Protein AF-A0A4R0ZU52-F1 (afdb_monomer_lite)

pLDDT: mean 86.02, std 8.61, range [58.91, 96.31]

Foldseek 3Di:
DVVVVVVVVVVVVVVVPDPPVPDDDDDDPDDKDWPDKDWDDDDDDPPDWTKIKTAIDDPDQPPDWDKDWDADPPPRDTDIWTWDDPSHRMTITD

Structure (mmCIF, N/CA/C/O backbone):
data_AF-A0A4R0ZU52-F1
#
_entry.id   AF-A0A4R0ZU52-F1
#
loop_
_atom_site.group_PDB
_atom_site.id
_atom_site.type_symbol
_atom_site.label_atom_id
_atom_site.label_alt_id
_atom_site.label_comp_id
_atom_site.label_asym_id
_atom_site.label_entity_id
_atom_site.label_seq_id
_atom_site.pdbx_PDB_ins_code
_atom_site.Cartn_x
_atom_site.Cartn_y
_atom_site.Cartn_z
_atom_site.occupancy
_atom_site.B_iso_or_equiv
_atom_site.auth_seq_id
_atom_site.auth_comp_id
_atom_site.auth_asym_id
_atom_site.auth_atom_id
_atom_site.pdbx_PDB_model_num
ATOM 1 N N . MET A 1 1 ? 51.059 -16.410 -35.956 1.00 58.91 1 MET A N 1
ATOM 2 C CA . MET A 1 1 ? 49.583 -16.549 -35.887 1.00 58.91 1 MET A CA 1
ATOM 3 C C . MET A 1 1 ? 49.050 -16.848 -34.479 1.00 58.91 1 MET A C 1
ATOM 5 O O . MET A 1 1 ? 48.082 -16.217 -34.092 1.00 58.91 1 MET A O 1
ATOM 9 N N . LYS A 1 2 ? 49.684 -17.711 -33.662 1.00 67.50 2 LYS A N 1
ATOM 10 C CA . LYS A 1 2 ? 49.185 -18.085 -32.313 1.00 67.50 2 LYS A CA 1
ATOM 11 C C . LYS A 1 2 ? 48.985 -16.935 -31.303 1.00 67.50 2 LYS A C 1
ATOM 13 O O . LYS A 1 2 ? 47.995 -16.942 -30.583 1.00 67.50 2 LYS A O 1
ATOM 18 N N . LYS A 1 3 ? 49.893 -15.949 -31.243 1.00 75.50 3 LYS A N 1
ATOM 19 C CA . LYS A 1 3 ? 49.841 -14.872 -30.227 1.00 75.50 3 LYS A CA 1
ATOM 20 C C . LYS A 1 3 ? 48.639 -13.930 -30.395 1.00 75.50 3 LYS A C 1
ATOM 22 O O . LYS A 1 3 ? 48.046 -13.525 -29.408 1.00 75.50 3 LYS A O 1
ATOM 27 N N . TRP A 1 4 ? 48.252 -13.648 -31.638 1.00 85.75 4 TRP A N 1
ATOM 28 C CA . TRP A 1 4 ? 47.111 -12.784 -31.958 1.00 85.75 4 TRP A CA 1
ATOM 29 C C . TRP A 1 4 ? 45.774 -13.461 -31.656 1.00 85.75 4 TRP A C 1
ATOM 31 O O . TRP A 1 4 ? 44.877 -12.830 -31.113 1.00 85.75 4 TRP A O 1
ATOM 41 N N . VAL A 1 5 ? 45.674 -14.768 -31.918 1.00 85.38 5 VAL A N 1
ATOM 42 C CA . VAL A 1 5 ? 44.496 -15.562 -31.543 1.00 85.38 5 VAL A CA 1
ATOM 43 C C . VAL A 1 5 ? 44.354 -15.626 -30.022 1.00 85.38 5 VAL A C 1
ATOM 45 O O . VAL A 1 5 ? 43.266 -15.417 -29.503 1.00 85.38 5 VAL A O 1
ATOM 48 N N . SER A 1 6 ? 45.458 -15.831 -29.295 1.00 83.94 6 SER A N 1
ATOM 49 C CA . SER A 1 6 ? 45.442 -15.817 -27.828 1.00 83.94 6 SER A CA 1
ATOM 50 C C . SER A 1 6 ? 45.003 -14.464 -27.262 1.00 83.94 6 SER A C 1
ATOM 52 O O . SER A 1 6 ? 44.241 -14.434 -26.304 1.00 83.94 6 SER A O 1
ATOM 54 N N . LEU A 1 7 ? 45.456 -13.355 -27.856 1.00 90.12 7 LEU A N 1
ATOM 55 C CA . LEU A 1 7 ? 45.047 -12.008 -27.454 1.00 90.12 7 LEU A CA 1
ATOM 56 C C . LEU A 1 7 ? 43.541 -11.796 -27.673 1.00 90.12 7 LEU A C 1
ATOM 58 O O . LEU A 1 7 ? 42.857 -11.279 -26.797 1.00 90.12 7 LEU A O 1
ATOM 62 N N . LEU A 1 8 ? 43.024 -12.244 -28.818 1.00 91.00 8 LEU A N 1
ATOM 63 C CA . LEU A 1 8 ? 41.612 -12.115 -29.175 1.00 91.00 8 LEU A CA 1
ATOM 64 C C . LEU A 1 8 ? 40.714 -12.933 -28.235 1.00 91.00 8 LEU A C 1
ATOM 66 O O . LEU A 1 8 ? 39.682 -12.439 -27.789 1.00 91.00 8 LEU A O 1
ATOM 70 N N . VAL A 1 9 ? 41.136 -14.149 -27.875 1.00 91.44 9 VAL A N 1
ATOM 71 C CA . VAL A 1 9 ? 40.420 -15.004 -26.912 1.00 91.44 9 VAL A CA 1
ATOM 72 C C . VAL A 1 9 ? 40.393 -14.376 -25.517 1.00 91.44 9 VAL A C 1
ATOM 74 O O . VAL A 1 9 ? 39.343 -14.361 -24.880 1.00 91.44 9 VAL A O 1
ATOM 77 N N . VAL A 1 10 ? 41.513 -13.811 -25.054 1.00 91.94 10 VAL A N 1
ATOM 78 C CA . VAL A 1 10 ? 41.565 -13.095 -23.767 1.00 91.94 10 VAL A CA 1
ATOM 79 C C . VAL A 1 10 ? 40.649 -11.872 -23.790 1.00 91.94 10 VAL A C 1
ATOM 81 O O . VAL A 1 10 ? 39.912 -11.648 -22.836 1.00 91.94 10 VAL A O 1
ATOM 84 N N . MET A 1 11 ? 40.637 -11.116 -24.890 1.00 91.94 11 MET A N 1
ATOM 85 C CA . MET A 1 11 ? 39.776 -9.943 -25.027 1.00 91.94 11 MET A CA 1
ATOM 86 C C . MET A 1 11 ? 38.289 -10.325 -24.965 1.00 91.94 11 MET A C 1
ATOM 88 O O . MET A 1 11 ? 37.534 -9.703 -24.227 1.00 91.94 11 MET A O 1
ATOM 92 N N . LEU A 1 12 ? 37.877 -11.384 -25.671 1.00 90.56 12 LEU A N 1
ATOM 93 C CA . LEU A 1 12 ? 36.502 -11.900 -25.636 1.00 90.56 12 LEU A CA 1
ATOM 94 C C . LEU A 1 12 ? 36.082 -12.375 -24.241 1.00 90.56 12 LEU A C 1
ATOM 96 O O . LEU A 1 12 ? 34.976 -12.064 -23.808 1.00 90.56 12 LEU A O 1
ATOM 100 N N . LEU A 1 13 ? 36.964 -13.081 -23.527 1.00 89.75 13 LEU A N 1
ATOM 101 C CA . LEU A 1 13 ? 36.703 -13.516 -22.152 1.00 89.75 13 LEU A CA 1
ATOM 102 C C . LEU A 1 13 ? 36.506 -12.322 -21.211 1.00 89.75 13 LEU A C 1
ATOM 104 O O . LEU A 1 13 ? 35.547 -12.303 -20.442 1.00 89.75 13 LEU A O 1
ATOM 108 N N . VAL A 1 14 ? 37.354 -11.297 -21.324 1.00 86.81 14 VAL A N 1
ATOM 109 C CA . VAL A 1 14 ? 37.223 -10.057 -20.545 1.00 86.81 14 VAL A CA 1
ATOM 110 C C . VAL A 1 14 ? 35.915 -9.336 -20.888 1.00 86.81 14 VAL A C 1
ATOM 112 O O . VAL A 1 14 ? 35.168 -8.986 -19.979 1.00 86.81 14 VAL A O 1
ATOM 115 N N . PHE A 1 15 ? 35.563 -9.200 -22.170 1.00 80.69 15 PHE A N 1
ATOM 116 C CA . PHE A 1 15 ? 34.288 -8.595 -22.572 1.00 80.69 15 PHE A CA 1
ATOM 117 C C . PHE A 1 15 ? 33.065 -9.376 -22.070 1.00 80.69 15 PHE A C 1
ATOM 119 O O . PHE A 1 15 ? 32.095 -8.764 -21.633 1.00 80.69 15 PHE A O 1
ATOM 126 N N . SER A 1 16 ? 33.125 -10.711 -22.056 1.00 78.25 16 SER A N 1
ATOM 127 C CA . SER A 1 16 ? 32.046 -11.560 -21.529 1.00 78.25 16 SER A CA 1
ATOM 128 C C . SER A 1 16 ? 31.902 -11.523 -20.003 1.00 78.25 16 SER A C 1
ATOM 130 O O . SER A 1 16 ? 30.877 -11.951 -19.481 1.00 78.25 16 SER A O 1
ATOM 132 N N . SER A 1 17 ? 32.918 -11.023 -19.290 1.00 77.12 17 SER A N 1
ATOM 133 C CA . SER A 1 17 ? 32.907 -10.906 -17.827 1.00 77.12 17 SER A CA 1
ATOM 134 C C . SER A 1 17 ? 32.283 -9.606 -17.313 1.00 77.12 17 SER A C 1
ATOM 136 O O . SER A 1 17 ? 32.046 -9.486 -16.112 1.00 77.12 17 SER A O 1
ATOM 138 N N . PHE A 1 18 ? 31.990 -8.640 -18.193 1.00 75.25 18 PHE A N 1
ATOM 139 C CA . PHE A 1 18 ? 31.259 -7.439 -17.800 1.00 75.25 18 PHE A CA 1
ATOM 140 C C . PHE A 1 18 ? 29.767 -7.744 -17.672 1.00 75.25 18 PHE A C 1
ATOM 142 O O . PHE A 1 18 ? 29.115 -8.158 -18.633 1.00 75.25 18 PHE A O 1
ATOM 149 N N . ASP A 1 19 ? 29.212 -7.479 -16.491 1.00 69.06 19 ASP A N 1
ATOM 150 C CA . ASP A 1 19 ? 27.768 -7.465 -16.297 1.00 69.06 19 ASP A CA 1
ATOM 151 C C . ASP A 1 19 ? 27.197 -6.163 -16.881 1.00 69.06 19 ASP A C 1
ATOM 153 O O . ASP A 1 19 ? 27.137 -5.114 -16.243 1.00 69.06 19 ASP A O 1
ATOM 157 N N . TRP A 1 20 ? 26.843 -6.219 -18.163 1.00 64.69 20 TRP A N 1
ATOM 158 C CA . TRP A 1 20 ? 26.313 -5.112 -18.964 1.00 64.69 20 TRP A CA 1
ATOM 159 C C . TRP A 1 20 ? 24.914 -4.643 -18.532 1.00 64.69 20 TRP A C 1
ATOM 161 O O . TRP A 1 20 ? 24.381 -3.697 -19.108 1.00 64.69 20 TRP A O 1
ATOM 171 N N . ARG A 1 21 ? 24.317 -5.273 -17.513 1.00 63.75 21 ARG A N 1
ATOM 172 C CA . ARG A 1 21 ? 22.940 -5.015 -17.065 1.00 63.75 21 ARG A CA 1
ATOM 173 C C . ARG A 1 21 ? 22.729 -3.648 -16.404 1.00 63.75 21 ARG A C 1
ATOM 175 O O . ARG A 1 21 ? 21.584 -3.275 -16.193 1.00 63.75 21 ARG A O 1
ATOM 182 N N . VAL A 1 22 ? 23.791 -2.898 -16.090 1.00 63.78 22 VAL A N 1
ATOM 183 C CA . VAL A 1 22 ? 23.706 -1.632 -15.325 1.00 63.78 22 VAL A CA 1
ATOM 184 C C . VAL A 1 22 ? 24.271 -0.428 -16.098 1.00 63.78 22 VAL A C 1
ATOM 186 O O . VAL A 1 22 ? 24.776 0.526 -15.514 1.00 63.78 22 VAL A O 1
ATOM 189 N N . LEU A 1 23 ? 24.220 -0.446 -17.431 1.00 61.84 23 LEU A N 1
ATOM 190 C CA . LEU A 1 23 ? 24.506 0.740 -18.247 1.00 61.84 23 LEU A CA 1
ATOM 191 C C . LEU A 1 23 ? 23.184 1.287 -18.799 1.00 61.84 23 LEU A C 1
ATOM 193 O O . LEU A 1 23 ? 22.667 0.764 -19.780 1.00 61.84 23 LEU A O 1
ATOM 197 N N . GLY A 1 24 ? 22.634 2.323 -18.154 1.00 66.00 24 GLY A N 1
ATOM 198 C CA . GLY A 1 24 ? 21.426 3.029 -18.614 1.00 66.00 24 GLY A CA 1
ATOM 199 C C . GLY A 1 24 ? 20.165 2.848 -17.762 1.00 66.00 24 GLY A C 1
ATOM 200 O O . GLY A 1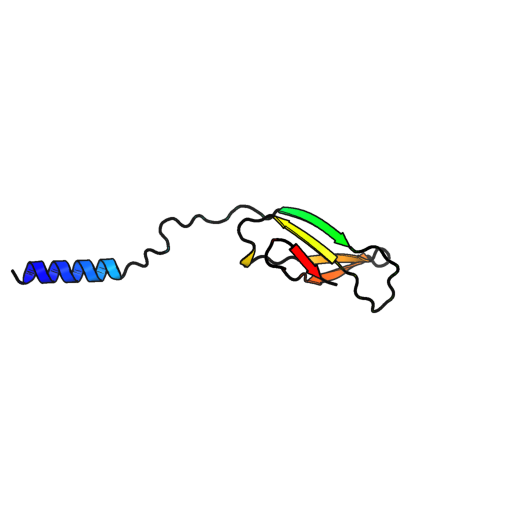 24 ? 19.107 3.307 -18.173 1.00 66.00 24 GLY A O 1
ATOM 201 N N . ALA A 1 25 ? 20.255 2.204 -16.595 1.00 70.88 25 ALA A N 1
ATOM 202 C CA . ALA A 1 25 ? 19.165 2.233 -15.625 1.00 70.88 25 ALA A CA 1
ATOM 203 C C . ALA A 1 25 ? 19.113 3.616 -14.958 1.00 70.88 25 ALA A C 1
ATOM 205 O O . ALA A 1 25 ? 20.102 4.057 -14.366 1.00 70.88 25 ALA A O 1
ATOM 206 N N . GLU A 1 26 ? 17.980 4.300 -15.077 1.00 73.81 26 GLU A N 1
ATOM 207 C CA . GLU A 1 26 ? 17.711 5.537 -14.349 1.00 73.81 26 GLU A CA 1
ATOM 208 C C . GLU A 1 26 ? 17.140 5.203 -12.968 1.00 73.81 26 GLU A C 1
ATOM 210 O O . GLU A 1 26 ? 16.426 4.215 -12.795 1.00 73.81 26 GLU A O 1
ATOM 215 N N . TYR A 1 27 ? 17.509 5.996 -11.962 1.00 76.38 27 TYR A N 1
ATOM 216 C CA . TYR A 1 27 ? 16.925 5.862 -10.633 1.00 76.38 27 TYR A CA 1
ATOM 217 C C . TYR A 1 27 ? 15.512 6.432 -10.652 1.00 76.38 27 TYR A C 1
ATOM 219 O O . TYR A 1 27 ? 15.326 7.578 -11.062 1.00 76.38 27 TYR A O 1
ATOM 227 N N . ASP A 1 28 ? 14.549 5.664 -10.148 1.00 83.94 28 ASP A N 1
ATOM 228 C CA . ASP A 1 28 ? 13.219 6.191 -9.872 1.00 83.94 28 ASP A CA 1
ATOM 229 C C . ASP A 1 28 ? 13.291 7.174 -8.693 1.00 83.94 28 ASP A C 1
ATOM 231 O O . ASP A 1 28 ? 13.701 6.827 -7.580 1.00 83.94 28 ASP A O 1
ATOM 235 N N . ILE A 1 29 ? 12.952 8.432 -8.972 1.00 84.56 29 ILE A N 1
ATOM 236 C CA . ILE A 1 29 ? 12.883 9.531 -8.001 1.00 84.56 29 ILE A CA 1
ATOM 237 C C . ILE A 1 29 ? 11.471 10.115 -7.905 1.00 84.56 29 ILE A C 1
ATOM 239 O O . ILE A 1 29 ? 11.262 11.082 -7.163 1.00 84.56 29 ILE A O 1
ATOM 243 N N . THR A 1 30 ? 10.522 9.582 -8.674 1.00 90.12 30 THR A N 1
ATOM 244 C CA . THR A 1 30 ? 9.163 10.106 -8.722 1.00 90.12 30 THR A CA 1
ATOM 245 C C . THR A 1 30 ? 8.399 9.534 -7.535 1.00 90.12 30 THR A C 1
ATOM 247 O O . THR A 1 30 ? 8.325 8.322 -7.376 1.00 90.12 30 THR A O 1
ATOM 250 N N . PRO A 1 31 ? 7.857 10.375 -6.641 1.00 89.62 31 PRO A N 1
ATOM 251 C CA . PRO A 1 31 ? 7.087 9.865 -5.525 1.00 89.62 31 PRO A CA 1
ATOM 252 C C . PRO A 1 31 ? 5.711 9.375 -6.002 1.00 89.62 31 PRO A C 1
ATOM 254 O O . PRO A 1 31 ? 5.100 10.018 -6.864 1.00 89.62 31 PRO A O 1
ATOM 257 N N . PRO A 1 32 ? 5.157 8.341 -5.353 1.00 91.69 32 PRO A N 1
ATOM 258 C CA . PRO A 1 32 ? 3.825 7.855 -5.663 1.00 91.69 32 PRO A CA 1
ATOM 259 C C . PRO A 1 32 ? 2.749 8.873 -5.328 1.00 91.69 32 PRO A C 1
ATOM 261 O O . PRO A 1 32 ? 2.850 9.642 -4.361 1.00 91.69 32 PRO A O 1
ATOM 264 N N . LYS A 1 33 ? 1.655 8.822 -6.083 1.00 94.19 33 LYS A N 1
ATOM 265 C CA . LYS A 1 33 ? 0.537 9.748 -5.935 1.00 94.19 33 LYS A CA 1
ATOM 266 C C . LYS A 1 33 ? -0.722 9.028 -5.473 1.00 94.19 33 LYS A C 1
ATOM 268 O O . LYS A 1 33 ? -1.250 8.153 -6.152 1.00 94.19 33 LYS A O 1
ATOM 273 N N . LEU A 1 34 ? -1.256 9.453 -4.328 1.00 93.44 34 LEU A N 1
ATOM 274 C CA . LEU A 1 34 ? -2.574 9.019 -3.869 1.00 93.44 34 LEU A CA 1
ATOM 275 C C . LEU A 1 34 ? -3.660 9.688 -4.721 1.00 93.44 34 LEU A C 1
ATOM 277 O O . LEU A 1 34 ? -3.807 10.911 -4.691 1.00 93.44 34 LEU A O 1
ATOM 281 N N . ILE A 1 35 ? -4.432 8.888 -5.455 1.00 96.31 35 ILE A N 1
ATOM 282 C CA . ILE A 1 35 ? -5.527 9.371 -6.306 1.00 96.31 35 ILE A CA 1
ATOM 283 C C . ILE A 1 35 ? -6.830 9.419 -5.524 1.00 96.31 35 ILE A C 1
ATOM 285 O O . ILE A 1 35 ? -7.545 10.420 -5.560 1.00 96.31 35 ILE A O 1
ATOM 289 N N . SER A 1 36 ? -7.146 8.340 -4.810 1.00 95.06 36 SER A N 1
ATOM 290 C CA . SER A 1 36 ? -8.363 8.263 -4.008 1.00 95.06 36 SER A CA 1
ATOM 291 C C . SER A 1 36 ? -8.264 7.206 -2.916 1.00 95.06 36 SER A C 1
ATOM 293 O O . SER A 1 36 ? -7.424 6.305 -2.960 1.00 95.06 36 SER A O 1
ATOM 295 N N . TYR A 1 37 ? -9.149 7.327 -1.933 1.00 92.94 37 TYR A N 1
ATOM 296 C CA . TYR A 1 37 ? -9.440 6.282 -0.965 1.00 92.94 37 TYR A CA 1
ATOM 297 C C . TYR A 1 37 ? -10.945 6.259 -0.701 1.00 92.94 37 TYR A C 1
ATOM 299 O O . TYR A 1 37 ? -11.616 7.291 -0.781 1.00 92.94 37 TYR A O 1
ATOM 307 N N . SER A 1 38 ? -11.467 5.083 -0.383 1.00 92.75 38 SER A N 1
ATOM 308 C CA . SER A 1 38 ? -12.852 4.883 0.013 1.00 92.75 38 SER A CA 1
ATOM 309 C C . SER A 1 38 ? -12.907 3.919 1.188 1.00 92.75 38 SER A C 1
ATOM 311 O O . SER A 1 38 ? -12.182 2.926 1.244 1.00 92.75 38 SER A O 1
ATOM 313 N N . ILE A 1 39 ? -13.773 4.238 2.139 1.00 91.56 39 ILE A N 1
ATOM 314 C CA . ILE A 1 39 ? -14.188 3.331 3.199 1.00 91.56 39 ILE A CA 1
ATOM 315 C C . ILE A 1 39 ? -15.667 3.105 2.939 1.00 91.56 39 ILE A C 1
ATOM 317 O O . ILE A 1 39 ? -16.413 4.073 2.798 1.00 91.56 39 ILE A O 1
ATOM 321 N N . LYS A 1 40 ? -16.086 1.847 2.817 1.00 92.19 40 LYS A N 1
ATOM 322 C CA . LYS A 1 40 ? -17.477 1.551 2.488 1.00 92.19 40 LYS A CA 1
ATOM 323 C C . LYS A 1 40 ? -18.391 2.038 3.612 1.00 92.19 40 LYS A C 1
ATOM 325 O O . LYS A 1 40 ? -18.261 1.579 4.745 1.00 92.19 40 LYS A O 1
ATOM 330 N N . ASP A 1 41 ? -19.339 2.910 3.287 1.00 89.56 41 ASP A N 1
ATOM 331 C CA . ASP A 1 41 ? -20.340 3.377 4.245 1.00 89.56 41 ASP A CA 1
ATOM 332 C C . ASP A 1 41 ? -21.254 2.229 4.698 1.00 89.56 41 ASP A C 1
ATOM 334 O O . ASP A 1 41 ? -21.637 1.356 3.911 1.00 89.56 41 ASP A O 1
ATOM 338 N N . GLY A 1 42 ? -21.613 2.235 5.980 1.00 90.88 42 GLY A N 1
ATOM 339 C CA . GLY A 1 42 ? -22.490 1.239 6.582 1.00 90.88 42 GLY A CA 1
ATOM 340 C C . GLY A 1 42 ? -22.499 1.316 8.105 1.00 90.88 42 GLY A C 1
ATOM 341 O O . GLY A 1 42 ? -21.632 1.942 8.716 1.00 90.88 42 GLY A O 1
ATOM 342 N N . ASP A 1 43 ? -23.483 0.655 8.709 1.00 92.25 43 ASP A N 1
ATOM 343 C CA . ASP A 1 43 ? -23.505 0.432 10.150 1.00 92.25 43 ASP A CA 1
ATOM 344 C C . ASP A 1 43 ? -22.624 -0.776 10.472 1.00 92.25 43 ASP A C 1
ATOM 346 O O . ASP A 1 43 ? -22.913 -1.899 10.056 1.00 92.25 43 ASP A O 1
ATOM 350 N N . TYR A 1 44 ? -21.545 -0.531 11.213 1.00 89.06 44 TYR A N 1
ATOM 351 C CA . TYR A 1 44 ? -20.595 -1.556 11.630 1.00 89.06 44 TYR A CA 1
ATOM 352 C C . TYR A 1 44 ? -20.624 -1.735 13.142 1.00 89.06 44 TYR A C 1
ATOM 354 O O . TYR A 1 44 ? -20.704 -0.779 13.918 1.00 89.06 44 TYR A O 1
ATOM 362 N N . THR A 1 45 ? -20.502 -2.983 13.560 1.00 92.00 45 THR A N 1
ATOM 363 C CA . THR A 1 45 ? -20.408 -3.405 14.949 1.00 92.00 45 THR A CA 1
ATOM 364 C C . THR A 1 45 ? -19.010 -3.924 15.269 1.00 92.00 45 THR A C 1
ATOM 366 O O . THR A 1 45 ? -18.163 -4.144 14.401 1.00 92.00 45 THR A O 1
ATOM 369 N N . VAL A 1 46 ? -18.717 -4.070 16.563 1.00 86.81 46 VAL A N 1
ATOM 370 C CA . VAL A 1 46 ? -17.414 -4.568 17.010 1.00 86.81 46 VAL A CA 1
ATOM 371 C C . VAL A 1 46 ? -17.220 -6.001 16.516 1.00 86.81 46 VAL A C 1
ATOM 373 O O . VAL A 1 46 ? -17.948 -6.899 16.926 1.00 86.81 46 VAL A O 1
ATOM 376 N N . GLY A 1 47 ? -16.194 -6.204 15.689 1.00 87.06 47 GLY A N 1
ATOM 377 C CA . GLY A 1 47 ? -15.879 -7.496 15.076 1.00 87.06 47 GLY A CA 1
ATOM 378 C C . GLY A 1 47 ? -16.140 -7.543 13.572 1.00 87.06 47 GLY A C 1
ATOM 379 O O . GLY A 1 47 ? -15.653 -8.466 12.924 1.00 87.06 47 GLY A O 1
ATOM 380 N N . ASP A 1 48 ? -16.828 -6.544 13.016 1.00 89.50 48 ASP A N 1
ATOM 381 C CA . ASP A 1 48 ? -17.052 -6.460 11.576 1.00 89.50 48 ASP A CA 1
ATOM 382 C C . ASP A 1 48 ? -15.781 -6.055 10.821 1.00 89.50 48 ASP A C 1
ATOM 384 O O . ASP A 1 48 ? -14.952 -5.276 11.303 1.00 89.50 48 ASP A O 1
ATOM 388 N N . ASN A 1 49 ? -15.665 -6.576 9.600 1.00 89.81 49 ASN A N 1
ATOM 389 C CA . ASN A 1 49 ? -14.665 -6.158 8.628 1.00 89.81 49 ASN A CA 1
ATOM 390 C C . ASN A 1 49 ? -15.214 -4.970 7.838 1.00 89.81 49 ASN A C 1
ATOM 392 O O . ASN A 1 49 ? -16.263 -5.089 7.201 1.00 89.81 49 ASN A O 1
ATOM 396 N N . VAL A 1 50 ? -14.497 -3.849 7.855 1.00 90.69 50 VAL A N 1
ATOM 397 C CA . VAL A 1 50 ? -14.886 -2.619 7.155 1.00 90.69 50 VAL A CA 1
ATOM 398 C C . VAL A 1 50 ? -14.108 -2.544 5.842 1.00 90.69 50 VAL A C 1
ATOM 400 O O . VAL A 1 50 ? -12.905 -2.307 5.888 1.00 90.69 50 VAL A O 1
ATOM 403 N N . PRO A 1 51 ? -14.739 -2.734 4.669 1.00 92.75 51 PRO A N 1
ATOM 404 C CA . PRO A 1 51 ? -14.018 -2.723 3.402 1.00 92.75 51 PRO A CA 1
ATOM 405 C C . PRO A 1 51 ? -13.393 -1.358 3.110 1.00 92.75 51 PRO A C 1
ATOM 407 O O . PRO A 1 51 ? -14.068 -0.324 3.172 1.00 92.75 51 PRO A O 1
ATOM 410 N N . ILE A 1 52 ? -12.110 -1.380 2.760 1.00 94.00 52 ILE A N 1
ATOM 411 C CA . ILE A 1 52 ? -11.306 -0.213 2.404 1.00 94.00 52 ILE A CA 1
ATOM 412 C C . ILE A 1 52 ? -10.720 -0.428 1.012 1.00 94.00 52 ILE A C 1
ATOM 414 O O . ILE A 1 52 ? -10.154 -1.486 0.726 1.00 94.00 52 ILE A O 1
ATOM 418 N N . GLU A 1 53 ? -10.799 0.609 0.185 1.00 94.81 53 GLU A N 1
ATOM 419 C CA . GLU A 1 53 ? -10.197 0.668 -1.145 1.00 94.81 53 GLU A CA 1
ATOM 420 C C . GLU A 1 53 ? -9.311 1.911 -1.265 1.00 94.81 53 GLU A C 1
ATOM 422 O O . GLU A 1 53 ? -9.639 2.987 -0.760 1.00 94.81 53 GLU A O 1
ATOM 427 N N . MET A 1 54 ? -8.174 1.776 -1.939 1.00 94.62 54 MET A N 1
ATOM 428 C CA . MET A 1 54 ? -7.239 2.867 -2.204 1.00 94.62 54 MET A CA 1
ATOM 429 C C . MET A 1 54 ? -6.698 2.752 -3.624 1.00 94.62 54 MET A C 1
ATOM 431 O O . MET A 1 54 ? -6.411 1.650 -4.088 1.00 94.62 54 MET A O 1
ATOM 435 N N . VAL A 1 55 ? -6.541 3.892 -4.293 1.00 95.19 55 VAL A N 1
ATOM 436 C CA . VAL A 1 55 ? -5.979 3.979 -5.644 1.00 95.19 55 VAL A CA 1
ATOM 437 C C . VAL A 1 55 ? -4.733 4.849 -5.607 1.00 95.19 55 VAL A C 1
ATOM 439 O O . VAL A 1 55 ? -4.793 6.017 -5.203 1.00 95.19 55 VAL A O 1
ATOM 442 N N . ILE A 1 56 ? -3.614 4.271 -6.031 1.00 94.25 56 ILE A N 1
ATOM 443 C CA . ILE A 1 56 ? -2.304 4.913 -6.101 1.00 94.25 56 ILE A CA 1
ATOM 444 C C . ILE A 1 56 ? -1.796 4.838 -7.541 1.00 94.25 56 ILE A C 1
ATOM 446 O O . ILE A 1 56 ? -1.902 3.800 -8.189 1.00 94.25 56 ILE A O 1
ATOM 450 N N . GLU A 1 57 ? -1.240 5.943 -8.021 1.00 93.81 57 GLU A N 1
ATOM 451 C CA . GLU A 1 57 ? -0.592 6.062 -9.325 1.00 93.81 57 GLU A CA 1
ATOM 452 C C . GLU A 1 57 ? 0.925 6.145 -9.116 1.00 93.81 57 GLU A C 1
ATOM 454 O O . GLU A 1 57 ? 1.396 7.010 -8.371 1.00 93.81 57 GLU A O 1
ATOM 459 N N . ASP A 1 58 ? 1.662 5.228 -9.746 1.00 91.94 58 ASP A N 1
ATOM 460 C CA . ASP A 1 58 ? 3.126 5.177 -9.755 1.00 91.94 58 ASP A CA 1
ATOM 461 C C . ASP A 1 58 ? 3.618 4.340 -10.953 1.00 91.94 58 ASP A C 1
ATOM 463 O O . ASP A 1 58 ? 2.878 3.498 -11.473 1.00 91.94 58 ASP A O 1
ATOM 467 N N . GLU A 1 59 ? 4.856 4.562 -11.392 1.00 87.00 59 GLU A N 1
ATOM 468 C CA . GLU A 1 59 ? 5.490 3.796 -12.472 1.00 87.00 59 GLU A CA 1
ATOM 469 C C . GLU A 1 59 ? 6.010 2.427 -11.979 1.00 87.00 59 GLU A C 1
ATOM 471 O O . GLU A 1 59 ? 6.114 1.486 -12.771 1.00 87.00 59 GLU A O 1
ATOM 476 N N . THR A 1 60 ? 6.279 2.278 -10.674 1.00 85.81 60 THR A N 1
ATOM 477 C CA . THR A 1 60 ? 6.878 1.091 -10.038 1.00 85.81 60 THR A CA 1
ATOM 478 C C . THR A 1 60 ? 5.970 0.435 -8.985 1.00 85.81 60 THR A C 1
ATOM 480 O O . THR A 1 60 ? 6.296 0.269 -7.808 1.00 85.81 60 THR A O 1
ATOM 483 N N . LEU A 1 61 ? 4.813 -0.065 -9.425 1.00 82.50 61 LEU A N 1
ATOM 484 C CA . LEU A 1 61 ? 3.806 -0.674 -8.538 1.00 82.50 61 LEU A CA 1
ATOM 485 C C . LEU A 1 61 ? 4.232 -1.997 -7.865 1.00 82.50 61 LEU A C 1
ATOM 487 O O . LEU A 1 61 ? 3.679 -2.358 -6.824 1.00 82.50 61 LEU A O 1
ATOM 491 N N . GLU A 1 62 ? 5.197 -2.733 -8.426 1.00 76.12 62 GLU A N 1
ATOM 492 C CA . GLU A 1 62 ? 5.551 -4.096 -7.984 1.00 76.12 62 GLU A CA 1
ATOM 493 C C . GLU A 1 62 ? 6.152 -4.165 -6.567 1.00 76.12 62 GLU A C 1
ATOM 495 O O . GLU A 1 62 ? 6.034 -5.191 -5.894 1.00 76.12 62 GLU A O 1
ATOM 500 N N . SER A 1 63 ? 6.772 -3.082 -6.086 1.00 74.88 63 SER A N 1
ATOM 501 C CA . SER A 1 63 ? 7.432 -3.026 -4.769 1.00 74.88 63 SER A CA 1
ATOM 502 C C . SER A 1 63 ? 6.732 -2.126 -3.751 1.00 74.88 63 SER A C 1
ATOM 504 O O . SER A 1 63 ? 7.253 -1.895 -2.656 1.00 74.88 63 SER A O 1
ATOM 506 N N . MET A 1 64 ? 5.555 -1.607 -4.087 1.00 83.31 64 MET A N 1
ATOM 507 C CA . MET A 1 64 ? 4.866 -0.637 -3.250 1.00 83.31 64 MET A CA 1
ATOM 508 C C . MET A 1 64 ? 4.048 -1.281 -2.132 1.00 83.31 64 MET A C 1
ATOM 510 O O . MET A 1 64 ? 3.465 -2.358 -2.259 1.00 83.31 64 MET A O 1
ATOM 514 N N . THR A 1 65 ? 3.979 -0.574 -1.004 1.00 85.88 65 THR A N 1
ATOM 515 C CA . THR A 1 65 ? 3.109 -0.936 0.117 1.00 85.88 65 THR A CA 1
ATOM 516 C C . THR A 1 65 ? 2.200 0.232 0.457 1.00 85.88 65 THR A C 1
ATOM 518 O O . THR A 1 65 ? 2.650 1.374 0.533 1.00 85.88 65 THR A O 1
ATOM 521 N N . ALA A 1 66 ? 0.923 -0.062 0.689 1.00 89.50 66 ALA A N 1
ATOM 522 C CA . ALA A 1 66 ? -0.064 0.919 1.111 1.00 89.50 66 ALA A CA 1
ATOM 523 C C . ALA A 1 66 ? -0.530 0.611 2.539 1.00 89.50 66 ALA A C 1
ATOM 525 O O . A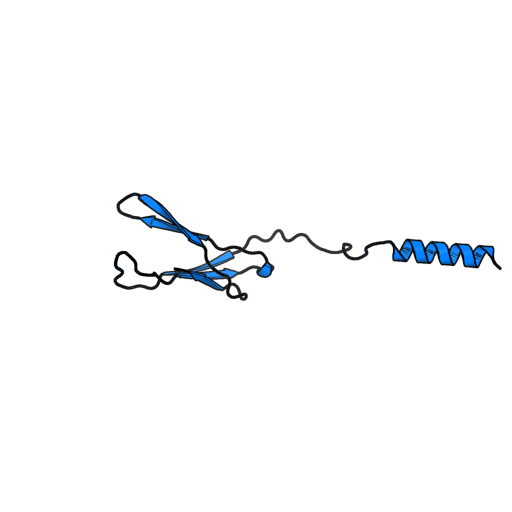LA A 1 66 ? -0.893 -0.522 2.870 1.00 89.50 66 ALA A O 1
ATOM 526 N N . ASN A 1 67 ? -0.499 1.630 3.397 1.00 89.06 67 ASN A N 1
ATOM 527 C CA . ASN A 1 67 ? -0.847 1.526 4.811 1.00 89.06 67 ASN A CA 1
ATOM 528 C C . ASN A 1 67 ? -1.864 2.611 5.164 1.00 89.06 67 ASN A C 1
ATOM 530 O O . ASN A 1 67 ? -1.645 3.781 4.848 1.00 89.06 67 ASN A O 1
ATOM 534 N N . LEU A 1 68 ? -2.938 2.235 5.859 1.00 88.75 68 LEU A N 1
ATOM 535 C CA . LEU A 1 68 ? -3.942 3.173 6.353 1.00 88.75 68 LEU A CA 1
ATOM 536 C C . LEU A 1 68 ? -3.900 3.242 7.883 1.00 88.75 68 LEU A C 1
ATOM 538 O O . LEU A 1 68 ? -3.870 2.220 8.570 1.00 88.75 68 LEU A O 1
ATOM 542 N N . TYR A 1 69 ? -3.935 4.464 8.417 1.00 88.62 69 TYR A N 1
ATOM 543 C CA . TYR A 1 69 ? -4.064 4.723 9.848 1.00 88.62 69 TYR A CA 1
ATOM 544 C C . TYR A 1 69 ? -5.430 5.343 10.126 1.00 88.62 69 TYR A C 1
ATOM 546 O O . TYR A 1 69 ? -5.675 6.500 9.793 1.00 88.62 69 TYR A O 1
ATOM 554 N N . VAL A 1 70 ? -6.318 4.575 10.754 1.00 85.06 70 VAL A N 1
ATOM 555 C CA . VAL A 1 70 ? -7.665 5.033 11.109 1.00 85.06 70 VAL A CA 1
ATO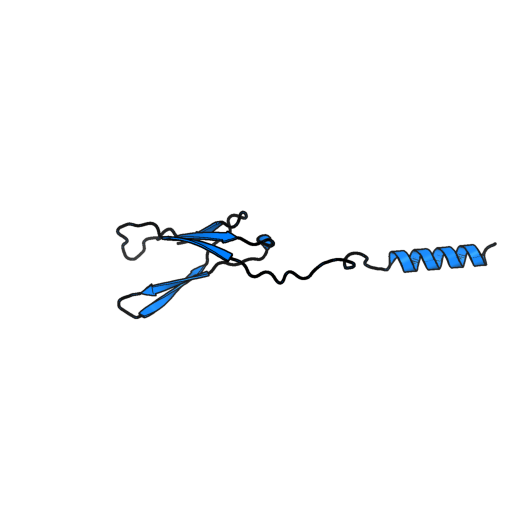M 556 C C . VAL A 1 70 ? -7.657 5.522 12.550 1.00 85.06 70 VAL A C 1
ATOM 558 O O . VAL A 1 70 ? -7.309 4.771 13.460 1.00 85.06 70 VAL A O 1
ATOM 561 N N . MET A 1 71 ? -8.029 6.779 12.780 1.00 86.00 71 MET A N 1
ATOM 562 C CA . MET A 1 71 ? -8.091 7.357 14.122 1.00 86.00 71 MET A CA 1
ATOM 563 C C . MET A 1 71 ? -9.495 7.212 14.700 1.00 86.00 71 MET A C 1
ATOM 565 O O . MET A 1 71 ? -10.481 7.607 14.084 1.00 86.00 71 MET A O 1
ATOM 569 N N . THR A 1 72 ? -9.589 6.666 15.910 1.00 82.50 72 THR A N 1
ATOM 570 C CA . THR A 1 72 ? -10.860 6.636 16.636 1.00 82.50 72 THR A CA 1
ATOM 571 C C . THR A 1 72 ? -11.208 8.052 17.105 1.00 82.50 72 THR A C 1
ATOM 573 O O . THR A 1 72 ? -10.423 8.647 17.848 1.00 82.50 72 THR A O 1
ATOM 576 N N . PRO A 1 73 ? -12.378 8.602 16.738 1.00 80.81 73 PRO A N 1
ATOM 577 C CA . PRO A 1 73 ? -12.722 9.980 17.085 1.00 80.81 73 PRO A CA 1
ATOM 578 C C . PRO A 1 73 ? -12.872 10.183 18.599 1.00 80.81 73 PRO A C 1
ATOM 580 O O . PRO A 1 73 ? -12.590 11.260 19.107 1.00 80.81 73 PRO A O 1
ATOM 583 N N . VAL A 1 74 ? -13.270 9.136 19.334 1.00 80.25 74 VAL A N 1
ATOM 584 C CA . VAL A 1 74 ? -13.529 9.213 20.782 1.00 80.25 74 VAL A CA 1
ATOM 585 C C . VAL A 1 74 ? -12.251 9.103 21.615 1.00 80.25 74 VAL A C 1
ATOM 587 O O . VAL A 1 74 ? -12.089 9.836 22.584 1.00 80.25 74 VAL A O 1
ATOM 590 N N . THR A 1 75 ? -11.344 8.179 21.276 1.00 84.75 75 THR A N 1
ATOM 591 C CA . THR A 1 75 ? -10.149 7.918 22.107 1.00 84.75 75 THR A CA 1
ATOM 592 C C . THR A 1 75 ? -8.865 8.511 21.538 1.00 84.75 75 THR A C 1
ATOM 594 O O . THR A 1 75 ? -7.839 8.493 22.212 1.00 84.75 75 THR A O 1
ATOM 597 N N . GLY A 1 76 ? -8.891 8.987 20.290 1.00 84.38 76 GLY A N 1
ATOM 598 C CA . GLY A 1 76 ? -7.720 9.494 19.575 1.00 84.38 76 GLY A CA 1
ATOM 599 C C . GLY A 1 76 ? -6.675 8.429 19.229 1.00 84.38 76 GLY A C 1
ATOM 600 O O . GLY A 1 76 ? -5.633 8.745 18.663 1.00 84.38 76 GLY A O 1
ATOM 601 N N . LYS A 1 77 ? -6.924 7.154 19.547 1.00 84.38 77 LYS A N 1
ATOM 602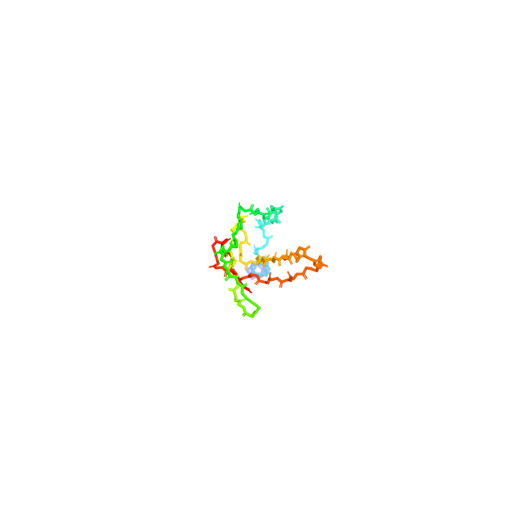 C CA . LYS A 1 77 ? -6.019 6.057 19.194 1.00 84.38 77 LYS A CA 1
ATOM 603 C C . LYS A 1 77 ? -6.104 5.771 17.702 1.00 84.38 77 LYS A C 1
ATOM 605 O O . LYS A 1 77 ? -7.212 5.688 17.163 1.00 84.38 77 LYS A O 1
ATOM 610 N N . SER A 1 78 ? -4.950 5.584 17.069 1.00 87.94 78 SER A N 1
ATOM 611 C CA . SER A 1 78 ? -4.845 5.116 15.691 1.00 87.94 78 SER A CA 1
ATOM 612 C C . SER A 1 78 ? -4.828 3.590 15.633 1.00 87.94 78 SER A C 1
ATOM 614 O O . SER A 1 78 ? -4.247 2.912 16.483 1.00 87.94 78 SER A O 1
ATOM 616 N N . ARG A 1 79 ? -5.476 3.045 14.608 1.00 86.31 79 ARG A N 1
ATOM 617 C CA . ARG A 1 79 ? -5.412 1.639 14.229 1.00 86.31 79 ARG A CA 1
ATOM 618 C C . ARG A 1 79 ? -4.736 1.534 12.872 1.00 86.31 79 ARG A C 1
ATOM 620 O O . ARG A 1 79 ? -5.083 2.258 11.946 1.00 86.31 79 ARG A O 1
ATOM 627 N N . TYR A 1 80 ? -3.772 0.629 12.790 1.00 88.12 80 TYR A N 1
ATOM 628 C CA . TYR A 1 80 ? -3.062 0.301 11.564 1.00 88.12 80 TYR A CA 1
ATOM 629 C C . TYR A 1 80 ? -3.850 -0.737 10.756 1.00 88.12 80 TYR A C 1
ATOM 631 O O . TYR A 1 80 ? -4.266 -1.757 11.313 1.00 88.12 80 TYR A O 1
ATOM 639 N N . VAL A 1 81 ? -4.018 -0.480 9.460 1.00 89.31 81 VAL A N 1
ATOM 640 C CA . VAL A 1 81 ? -4.586 -1.411 8.480 1.00 89.31 81 VAL A CA 1
ATOM 641 C C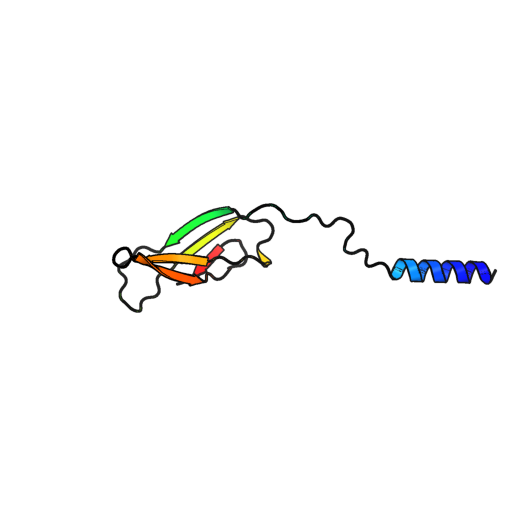 . VAL A 1 81 ? -3.593 -1.555 7.330 1.00 89.31 81 VAL A C 1
ATOM 643 O O . VAL A 1 81 ? -3.258 -0.581 6.651 1.00 89.31 81 VAL A O 1
ATOM 646 N N . ARG A 1 82 ? -3.105 -2.780 7.123 1.00 90.62 82 ARG A N 1
ATOM 647 C CA . ARG A 1 82 ? -2.269 -3.123 5.969 1.00 90.62 82 ARG A CA 1
ATOM 648 C C . ARG A 1 82 ? -3.174 -3.388 4.774 1.00 90.62 82 ARG A C 1
ATOM 650 O O . ARG A 1 82 ? -4.068 -4.224 4.880 1.00 90.62 82 ARG A O 1
ATOM 657 N N . LEU A 1 83 ? -2.919 -2.723 3.652 1.00 92.94 83 LEU A N 1
ATOM 658 C CA . LEU A 1 83 ? -3.646 -2.979 2.412 1.00 92.94 83 LEU A CA 1
ATOM 659 C C . LEU A 1 83 ? -2.855 -3.945 1.519 1.00 92.94 83 LEU A C 1
ATOM 661 O O . LEU A 1 83 ? -1.621 -3.977 1.537 1.00 92.94 83 LEU A O 1
ATOM 665 N N . THR A 1 84 ? -3.584 -4.740 0.748 1.00 93.81 84 THR A N 1
ATOM 666 C CA . THR A 1 84 ? -3.048 -5.717 -0.204 1.00 93.81 84 THR A CA 1
ATOM 667 C C . THR A 1 84 ? -3.146 -5.142 -1.608 1.00 93.81 84 THR A C 1
ATOM 669 O O . THR A 1 84 ? -4.206 -4.646 -1.978 1.00 93.81 84 THR A O 1
ATOM 672 N N . SER A 1 85 ? -2.051 -5.192 -2.370 1.00 92.94 85 SER A N 1
ATOM 673 C CA . SER A 1 85 ? -2.036 -4.755 -3.772 1.00 92.94 85 SER A CA 1
ATOM 674 C C . SER A 1 85 ? -2.804 -5.737 -4.653 1.00 92.94 85 SER A C 1
ATOM 676 O O . SER A 1 85 ? -2.618 -6.950 -4.533 1.00 92.94 85 SER A O 1
ATOM 678 N N . ASN A 1 86 ? -3.607 -5.202 -5.567 1.00 91.94 86 ASN A N 1
ATOM 679 C CA . ASN A 1 86 ? -4.257 -5.950 -6.639 1.00 91.94 86 ASN A CA 1
ATOM 680 C C . ASN A 1 86 ? -3.383 -6.018 -7.912 1.00 91.94 86 ASN A C 1
ATOM 682 O O . ASN A 1 86 ? -3.717 -6.756 -8.837 1.00 91.94 86 ASN A O 1
ATOM 686 N N . GLY A 1 87 ? -2.254 -5.294 -7.950 1.00 88.69 87 GLY A N 1
ATOM 687 C CA . GLY A 1 87 ? -1.277 -5.298 -9.051 1.00 88.69 87 GLY A CA 1
ATOM 688 C C . GLY A 1 87 ? -1.445 -4.186 -10.093 1.00 88.69 87 GLY A C 1
ATOM 689 O O . GLY A 1 87 ? -0.611 -4.061 -10.982 1.00 88.69 87 GLY A O 1
ATOM 690 N N . ASP A 1 88 ? -2.481 -3.362 -9.978 1.00 90.31 88 ASP A N 1
ATOM 691 C CA . ASP A 1 88 ? -2.877 -2.329 -10.949 1.00 90.31 88 ASP A CA 1
ATOM 692 C C . ASP A 1 88 ? -2.972 -0.922 -10.325 1.00 90.31 88 ASP A C 1
ATOM 694 O O . ASP A 1 88 ? -3.609 -0.027 -10.872 1.00 90.31 88 ASP A O 1
ATOM 698 N N . GLY A 1 89 ? -2.363 -0.731 -9.152 1.00 91.38 89 GLY A N 1
ATOM 699 C CA . GLY A 1 89 ? -2.465 0.508 -8.377 1.00 91.38 89 GLY A CA 1
ATOM 700 C C . GLY A 1 89 ? -3.671 0.540 -7.437 1.00 91.38 89 GLY A C 1
ATOM 701 O O . GLY A 1 89 ? -3.772 1.453 -6.614 1.00 91.38 89 GLY A O 1
ATOM 702 N N . HIS A 1 90 ? -4.545 -0.472 -7.483 1.00 94.44 90 HIS A N 1
ATOM 703 C CA . HIS A 1 90 ? -5.604 -0.653 -6.499 1.00 94.44 90 HIS A CA 1
ATOM 704 C C . HIS A 1 90 ? -5.117 -1.473 -5.305 1.00 94.44 90 HIS A C 1
ATOM 706 O O . HIS A 1 90 ? -4.453 -2.501 -5.442 1.00 94.44 90 HIS A O 1
ATOM 712 N N . TYR A 1 91 ? -5.497 -1.025 -4.113 1.00 95.00 91 TYR A N 1
ATOM 713 C CA . TYR A 1 91 ? -5.177 -1.671 -2.849 1.00 95.00 91 TYR A CA 1
ATOM 714 C C . TYR A 1 91 ? -6.448 -1.869 -2.028 1.00 95.00 91 TYR A C 1
ATOM 716 O O . TYR A 1 91 ? -7.274 -0.960 -1.932 1.00 95.00 91 TYR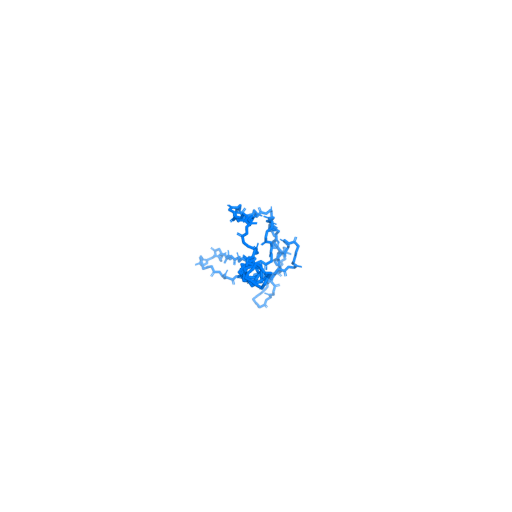 A O 1
ATOM 724 N N . THR A 1 92 ? -6.590 -3.041 -1.409 1.00 94.56 92 THR A N 1
ATOM 725 C CA . THR A 1 92 ? -7.782 -3.412 -0.627 1.00 94.56 92 THR A CA 1
ATOM 726 C C . THR A 1 92 ? -7.432 -3.945 0.761 1.00 94.56 92 THR A C 1
ATOM 728 O O . THR A 1 92 ? -6.360 -4.517 0.977 1.00 94.56 92 THR A O 1
ATOM 731 N N . GLY A 1 93 ? -8.324 -3.751 1.732 1.00 92.25 93 GLY A N 1
ATOM 732 C CA . GLY A 1 93 ? -8.159 -4.257 3.098 1.00 92.25 93 GLY A CA 1
ATOM 733 C C . GLY A 1 93 ? -9.428 -4.132 3.938 1.00 92.25 93 GLY A C 1
ATOM 734 O O . GLY A 1 93 ? -10.446 -3.638 3.449 1.00 92.25 93 GLY A O 1
ATOM 735 N N . ALA A 1 94 ? -9.365 -4.604 5.187 1.00 86.56 94 ALA A N 1
ATOM 736 C CA . ALA A 1 94 ? -10.435 -4.496 6.179 1.00 86.56 94 ALA A CA 1
ATOM 737 C C . ALA A 1 94 ? -9.911 -4.569 7.621 1.00 86.56 94 ALA A C 1
ATOM 739 O O . ALA A 1 94 ? -8.807 -5.133 7.820 1.00 86.56 94 ALA A O 1
#

Secondary structure (DSSP, 8-state):
-HHHHHHHHHHHHHHHTS-GGGSSPPPP-PPPEEEEEEE--S---TT----EEEEEE-S-GGG---EEEEEPTTT--EEEEEPEE-SSSEEEE-

Radius of gyration: 25.93 Å; chains: 1; bounding box: 73×28×58 Å

Sequence (94 aa):
MKKWVSLLVVMLLVFSSFDWRVLGAEYDITPPKLISYSIKDGDYTVGDNVPIEMVIEDETLESMTANLYVMTPVTGKSRYVRLTSNGDGHYTGA